Protein AF-A0A9C9W3I4-F1 (afdb_monomer)

Nearest PDB structures (foldseek):
  3bd1-assembly1_A-1  TM=9.754E-01  e=1.491E-04  Xylella fastidiosa subsp. sandyi Ann-1
  5w8y-assembly1_A  TM=6.940E-01  e=3.925E-03  Xylella fastidiosa subsp. sandyi Ann-1
  6on0-assembly1_B  TM=7.992E-01  e=1.569E-02  Ravinvirus N15
  2cro-assembly1_A  TM=7.481E-01  e=4.616E-01  Phage 434
  5d4z-assembly8_U  TM=6.160E-01  e=8.493E-01  Salmonella phage SPC32H

Foldseek 3Di:
DQLLVVLCVLLVHLCSLCVQQVHDSVVSVVCVVVSADDPVSLVSSCVVSVNPRDSCSRCVPVDPPPPDDPDPVPPPPDDPDD

Secondary structure (DSSP, 8-state):
--HHHHHHHHHS-HHHHHHHHT--HHHHHHHHHHT---HHHHHHHHHHTTTSS-HHHH-TTT--SS-S---TTSTTSS----

Mean predicted aligned error: 9.0 Å

Radius of gyration: 16.33 Å; Cα contacts (8 Å, |Δi|>4): 63; chains: 1; bounding box: 22×20×49 Å

Structure (mmCIF, N/CA/C/O backbone):
data_AF-A0A9C9W3I4-F1
#
_entry.id   AF-A0A9C9W3I4-F1
#
loop_
_atom_site.group_PDB
_atom_site.id
_atom_site.type_symbol
_atom_site.label_atom_id
_atom_site.label_alt_id
_atom_site.label_comp_id
_atom_site.label_asym_id
_atom_site.label_entity_id
_atom_site.label_seq_id
_atom_site.pdbx_PDB_ins_code
_atom_site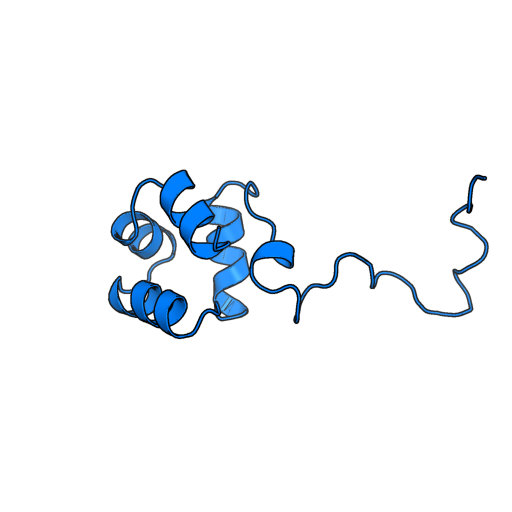.Cartn_x
_atom_site.Cartn_y
_atom_site.Cartn_z
_atom_site.occupancy
_atom_site.B_iso_or_equiv
_atom_site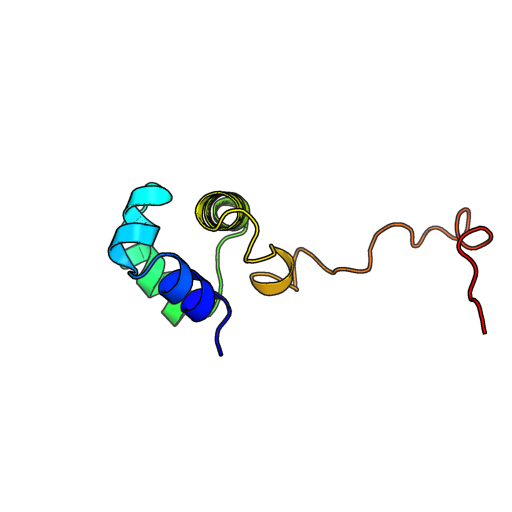.auth_seq_id
_atom_site.auth_comp_id
_atom_site.auth_asym_id
_atom_site.auth_atom_id
_atom_site.pdbx_PDB_model_num
ATOM 1 N N . MET A 1 1 ? 14.893 7.630 -3.181 1.00 57.09 1 MET A N 1
ATOM 2 C CA . MET A 1 1 ? 13.734 7.702 -2.267 1.00 57.09 1 MET A CA 1
ATOM 3 C C . MET A 1 1 ? 12.885 6.487 -2.575 1.00 57.09 1 MET A C 1
ATOM 5 O O . MET A 1 1 ? 12.567 6.297 -3.742 1.00 57.09 1 MET A O 1
ATOM 9 N N . GLU A 1 2 ? 12.629 5.621 -1.598 1.00 77.25 2 GLU A N 1
ATOM 10 C CA . GLU A 1 2 ? 11.894 4.376 -1.842 1.00 77.25 2 GLU A CA 1
ATOM 11 C C . GLU A 1 2 ? 10.464 4.684 -2.328 1.00 77.25 2 GLU A C 1
ATOM 13 O O . GLU A 1 2 ? 9.805 5.562 -1.756 1.00 77.25 2 GLU A O 1
ATOM 18 N N . PRO A 1 3 ? 9.932 3.965 -3.333 1.00 80.50 3 PRO A N 1
ATOM 19 C CA . PRO A 1 3 ? 8.589 4.219 -3.861 1.00 80.50 3 PRO A CA 1
ATOM 20 C C . PRO A 1 3 ? 7.515 4.062 -2.773 1.00 80.50 3 PRO A C 1
ATOM 22 O O . PRO A 1 3 ? 6.538 4.810 -2.740 1.00 80.50 3 PRO A O 1
ATOM 25 N N . LEU A 1 4 ? 7.737 3.159 -1.813 1.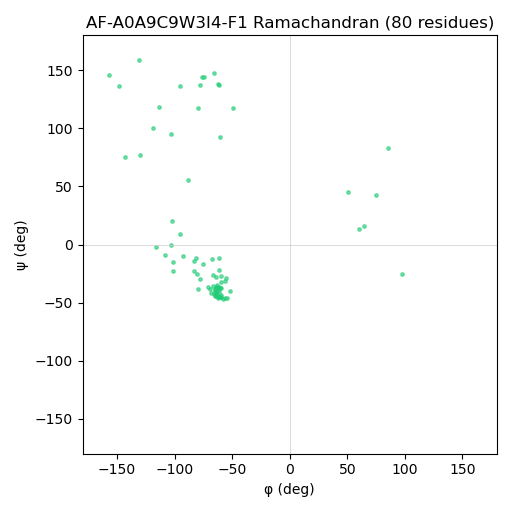00 82.19 4 LEU A N 1
ATOM 26 C CA . LEU A 1 4 ? 6.893 2.996 -0.629 1.00 82.19 4 LEU A CA 1
ATOM 27 C C . LEU A 1 4 ? 6.896 4.216 0.300 1.00 82.19 4 LEU A C 1
ATOM 29 O O . LEU A 1 4 ? 5.860 4.543 0.874 1.00 82.19 4 LEU A O 1
ATOM 33 N N . GLU A 1 5 ? 8.026 4.898 0.465 1.00 84.38 5 GLU A N 1
ATOM 34 C CA . GLU A 1 5 ? 8.086 6.102 1.299 1.00 84.38 5 GLU A CA 1
ATOM 35 C C . GLU A 1 5 ? 7.361 7.269 0.640 1.00 84.38 5 GLU A C 1
ATOM 37 O O . GLU A 1 5 ? 6.648 8.000 1.322 1.00 84.38 5 GLU A O 1
ATOM 42 N N . ASN A 1 6 ? 7.447 7.384 -0.688 1.00 86.50 6 ASN A N 1
ATOM 43 C CA . ASN A 1 6 ? 6.672 8.368 -1.438 1.00 86.50 6 ASN A CA 1
ATOM 44 C C . ASN A 1 6 ? 5.159 8.149 -1.253 1.00 86.50 6 ASN A C 1
ATOM 46 O O . ASN A 1 6 ? 4.425 9.082 -0.935 1.00 86.50 6 ASN A O 1
ATOM 50 N N . VAL A 1 7 ? 4.696 6.897 -1.351 1.00 86.25 7 VAL A N 1
ATOM 51 C CA . VAL A 1 7 ? 3.298 6.528 -1.060 1.00 86.25 7 VAL A CA 1
ATOM 52 C C . VAL A 1 7 ? 2.895 6.951 0.356 1.00 86.25 7 VAL A C 1
ATOM 54 O O . VAL A 1 7 ? 1.824 7.525 0.557 1.00 86.25 7 VAL A O 1
ATOM 57 N N . VAL A 1 8 ? 3.745 6.675 1.347 1.00 87.06 8 VAL A N 1
ATOM 58 C CA . VAL A 1 8 ? 3.477 7.019 2.749 1.00 87.06 8 VAL A CA 1
ATOM 59 C C . VAL A 1 8 ? 3.392 8.530 2.942 1.00 87.06 8 VAL A C 1
ATOM 61 O O . VAL A 1 8 ? 2.471 8.982 3.617 1.00 87.06 8 VAL A O 1
ATOM 64 N N . SER A 1 9 ? 4.287 9.306 2.331 1.00 87.06 9 SER A N 1
ATOM 65 C CA . SER A 1 9 ? 4.264 10.770 2.384 1.00 87.06 9 SER A CA 1
ATOM 66 C C . SER A 1 9 ? 3.029 11.358 1.704 1.00 87.06 9 SER A C 1
ATOM 68 O O . SER A 1 9 ? 2.429 12.287 2.235 1.00 87.06 9 SER A O 1
ATOM 70 N N . LEU A 1 10 ? 2.594 10.787 0.576 1.00 87.38 10 LEU A N 1
ATOM 71 C CA . LEU A 1 10 ? 1.390 11.229 -0.137 1.00 87.38 10 LEU A CA 1
ATOM 72 C C . LEU A 1 10 ? 0.109 11.022 0.677 1.00 87.38 10 LEU A C 1
ATOM 74 O O . LEU A 1 10 ? -0.787 11.862 0.636 1.00 87.38 10 LEU A O 1
ATOM 78 N N . ILE A 1 11 ? 0.012 9.912 1.411 1.00 86.31 11 ILE A N 1
ATOM 79 C CA . ILE A 1 11 ? -1.134 9.635 2.293 1.00 86.31 11 ILE A CA 1
ATOM 80 C C . ILE A 1 11 ? -0.975 10.326 3.660 1.00 86.31 11 ILE A C 1
ATOM 82 O O . ILE A 1 11 ? -1.957 10.574 4.365 1.00 86.31 11 ILE A O 1
ATOM 86 N N . GLY A 1 12 ? 0.264 10.636 4.036 1.00 86.38 12 GLY A N 1
ATOM 87 C CA . GLY A 1 12 ? 0.678 11.292 5.272 1.00 86.38 12 GLY A CA 1
ATOM 88 C C . GLY A 1 12 ? 1.143 10.329 6.367 1.00 86.38 12 GLY A C 1
ATOM 89 O O . GLY A 1 12 ? 1.918 10.718 7.235 1.00 86.38 12 GLY A O 1
ATOM 90 N N . SER A 1 13 ? 0.695 9.068 6.382 1.00 87.06 13 SER A N 1
ATOM 91 C CA . SER A 1 13 ? 1.075 8.110 7.434 1.00 87.06 13 SER A CA 1
ATOM 92 C C . SER A 1 13 ? 0.942 6.650 7.009 1.00 87.06 13 SER A C 1
ATOM 94 O O . SER A 1 13 ? -0.007 6.270 6.323 1.00 87.06 13 SER A O 1
ATOM 96 N N . GLN A 1 14 ? 1.839 5.799 7.523 1.00 86.06 14 GLN A N 1
ATOM 97 C CA . GLN A 1 14 ? 1.820 4.344 7.294 1.00 86.06 14 GLN A CA 1
ATOM 98 C C . GLN A 1 14 ? 0.544 3.691 7.838 1.00 86.06 14 GLN A C 1
ATOM 100 O O . GLN A 1 14 ? -0.026 2.814 7.195 1.00 86.06 14 GLN A O 1
ATOM 105 N N . ALA A 1 15 ? 0.062 4.144 9.000 1.00 88.00 15 ALA A N 1
ATOM 106 C CA . ALA A 1 15 ? -1.175 3.644 9.593 1.00 88.00 15 ALA A CA 1
ATOM 107 C C . ALA A 1 15 ? -2.397 3.980 8.726 1.00 88.00 15 ALA A C 1
ATOM 109 O O . ALA A 1 15 ? -3.250 3.127 8.509 1.00 88.00 15 ALA A O 1
ATOM 110 N N . LYS A 1 16 ? -2.454 5.195 8.168 1.00 89.19 16 LYS A N 1
ATOM 111 C CA . LYS A 1 16 ? -3.556 5.628 7.301 1.00 89.19 16 LYS A CA 1
ATOM 112 C C . LYS A 1 16 ? -3.550 4.876 5.970 1.00 89.19 16 LYS A C 1
ATOM 114 O O . LYS A 1 16 ? -4.595 4.397 5.550 1.00 89.19 16 LYS A O 1
ATOM 119 N N . LEU A 1 17 ? -2.372 4.677 5.373 1.00 88.81 17 LEU A N 1
ATOM 120 C CA . LEU A 1 17 ? -2.190 3.784 4.223 1.00 88.81 17 LEU A CA 1
ATOM 121 C C . LEU A 1 17 ? -2.711 2.373 4.536 1.00 88.81 17 LEU A C 1
ATOM 123 O O . LEU A 1 17 ? -3.452 1.797 3.743 1.00 88.81 17 LEU A O 1
ATOM 127 N N . ALA A 1 18 ? -2.362 1.836 5.707 1.00 90.38 18 ALA A N 1
ATOM 128 C CA . ALA A 1 18 ? -2.794 0.511 6.124 1.00 90.38 18 ALA A CA 1
ATOM 129 C C . ALA A 1 18 ? -4.327 0.413 6.245 1.00 90.38 18 ALA A C 1
ATOM 131 O O . ALA A 1 18 ? -4.925 -0.520 5.716 1.00 90.38 18 ALA A O 1
ATOM 132 N N . GLN A 1 19 ? -4.966 1.414 6.860 1.00 89.75 19 GLN A N 1
ATOM 133 C CA . GLN A 1 19 ? -6.425 1.497 6.987 1.00 89.75 19 GLN A CA 1
ATOM 134 C C . GLN A 1 19 ? -7.127 1.585 5.626 1.00 89.75 19 GLN A C 1
ATOM 136 O O . GLN A 1 19 ? -8.066 0.836 5.382 1.00 89.75 19 GLN A O 1
ATOM 141 N N . VAL A 1 20 ? -6.644 2.440 4.718 1.00 89.12 20 VAL A N 1
ATOM 142 C CA . VAL A 1 20 ? -7.249 2.629 3.385 1.00 89.12 20 VAL A CA 1
ATOM 143 C C . VAL A 1 20 ? -7.179 1.353 2.542 1.00 89.12 20 VAL A C 1
ATOM 145 O O . VAL A 1 20 ? -8.109 1.046 1.803 1.00 89.12 20 VAL A O 1
ATOM 148 N N . ILE A 1 21 ? -6.094 0.588 2.660 1.00 88.31 21 ILE A N 1
ATOM 149 C CA . ILE A 1 21 ? -5.908 -0.666 1.913 1.00 88.31 21 ILE A CA 1
ATOM 150 C C . ILE A 1 21 ? -6.606 -1.846 2.619 1.00 88.31 21 ILE A C 1
ATOM 152 O O . ILE A 1 21 ? -6.776 -2.906 2.020 1.00 88.31 21 ILE A O 1
ATOM 156 N N . GLY A 1 22 ? -7.015 -1.689 3.882 1.00 88.62 22 GLY A N 1
ATOM 157 C CA . GLY A 1 22 ? -7.610 -2.765 4.679 1.00 88.62 22 GLY A CA 1
ATOM 158 C C . GLY A 1 22 ? -6.572 -3.785 5.155 1.00 88.62 22 GLY A C 1
ATOM 159 O O . GLY A 1 22 ? -6.767 -4.994 5.048 1.00 88.62 22 GLY A O 1
ATOM 160 N N . VAL A 1 23 ? -5.415 -3.310 5.616 1.00 89.56 23 VAL A N 1
ATOM 161 C CA . VAL A 1 23 ? -4.261 -4.145 5.978 1.00 89.56 23 VAL A CA 1
ATOM 162 C C . VAL A 1 23 ? -3.734 -3.763 7.348 1.00 89.56 23 VAL A C 1
ATOM 164 O O . VAL A 1 23 ? -3.949 -2.655 7.834 1.00 89.56 23 VAL A O 1
ATOM 167 N N . THR A 1 24 ? -3.002 -4.673 7.986 1.00 90.25 24 THR A N 1
ATOM 168 C CA . THR A 1 24 ? -2.363 -4.359 9.263 1.00 90.25 24 THR A CA 1
ATOM 169 C C . THR A 1 24 ? -1.144 -3.451 9.046 1.00 90.25 24 THR A C 1
ATOM 171 O O . THR A 1 24 ? -0.402 -3.637 8.076 1.00 90.25 24 THR A O 1
ATOM 174 N N . PRO A 1 25 ? -0.862 -2.499 9.955 1.00 87.38 25 PRO A N 1
ATOM 175 C CA . PRO A 1 25 ? 0.355 -1.682 9.894 1.00 87.38 25 PRO A CA 1
ATOM 176 C C . PRO A 1 25 ? 1.643 -2.522 9.884 1.00 87.38 25 PRO A C 1
ATOM 178 O O . PRO A 1 25 ? 2.616 -2.165 9.220 1.00 87.38 25 PRO A O 1
ATOM 181 N N . MET A 1 26 ? 1.631 -3.688 10.546 1.00 89.25 26 MET A N 1
ATOM 182 C CA . MET A 1 26 ? 2.729 -4.662 10.488 1.00 89.25 26 MET A CA 1
ATOM 183 C C . MET A 1 26 ? 2.999 -5.162 9.066 1.00 89.25 26 MET A C 1
ATOM 185 O O . MET A 1 26 ? 4.159 -5.343 8.708 1.00 89.25 26 MET A O 1
ATOM 189 N N . ALA A 1 27 ? 1.966 -5.358 8.238 1.00 89.50 27 ALA A N 1
ATOM 190 C CA . ALA A 1 27 ? 2.156 -5.760 6.847 1.00 89.50 27 ALA A CA 1
ATOM 191 C C . ALA A 1 27 ? 2.899 -4.675 6.053 1.00 89.50 27 ALA A C 1
ATOM 193 O O . ALA A 1 27 ? 3.825 -4.993 5.313 1.00 89.50 27 ALA A O 1
ATOM 194 N N . VAL A 1 28 ? 2.555 -3.400 6.265 1.00 87.50 28 VAL A N 1
ATOM 195 C CA . VAL A 1 28 ? 3.234 -2.261 5.624 1.00 87.50 28 VAL A CA 1
ATOM 196 C C . VAL A 1 28 ? 4.705 -2.191 6.044 1.00 87.50 28 VAL A C 1
ATOM 198 O O . VAL A 1 28 ? 5.587 -2.057 5.196 1.00 87.50 28 VAL A O 1
ATOM 201 N N . SER A 1 29 ? 4.989 -2.367 7.338 1.00 88.44 29 SER A N 1
ATOM 202 C CA . SER A 1 29 ? 6.364 -2.436 7.848 1.00 88.44 29 SER A CA 1
ATOM 203 C C . SER A 1 29 ? 7.141 -3.620 7.256 1.00 88.44 29 SER A C 1
ATOM 205 O O . SER A 1 29 ? 8.291 -3.472 6.841 1.00 88.44 29 SER A O 1
ATOM 207 N N . ALA A 1 30 ? 6.499 -4.786 7.129 1.00 90.19 30 ALA A N 1
ATOM 208 C CA . ALA A 1 30 ? 7.103 -5.958 6.507 1.00 90.19 30 ALA A CA 1
ATOM 209 C C . ALA A 1 30 ? 7.449 -5.722 5.029 1.00 90.19 30 ALA A C 1
ATOM 211 O O . ALA A 1 30 ? 8.497 -6.184 4.582 1.00 90.19 30 ALA A O 1
ATOM 212 N N . TRP A 1 31 ? 6.621 -4.986 4.279 1.00 89.69 31 TRP A N 1
ATOM 213 C CA . TRP A 1 31 ? 6.929 -4.600 2.895 1.00 89.69 31 TRP A CA 1
ATOM 214 C C . TRP A 1 31 ? 8.123 -3.665 2.822 1.00 89.69 31 TRP A C 1
ATOM 216 O O . TRP A 1 31 ? 9.003 -3.893 1.999 1.00 89.69 31 TRP A O 1
ATOM 226 N N . LYS A 1 32 ? 8.198 -2.679 3.726 1.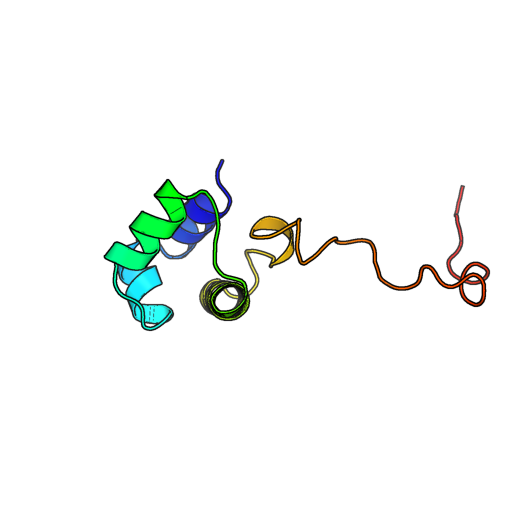00 85.50 32 LYS A N 1
ATOM 227 C CA . LYS A 1 32 ? 9.352 -1.779 3.825 1.00 85.50 32 LYS A CA 1
ATOM 228 C C . LYS A 1 32 ? 10.635 -2.560 4.121 1.00 85.50 32 LYS A C 1
ATOM 230 O O . LYS A 1 32 ? 11.646 -2.336 3.473 1.00 85.50 32 LYS A O 1
ATOM 235 N N . ARG A 1 33 ? 10.582 -3.535 5.036 1.00 86.69 33 ARG A N 1
ATOM 236 C CA . ARG A 1 33 ? 11.732 -4.395 5.366 1.00 86.69 33 ARG A CA 1
ATOM 237 C C . ARG A 1 33 ? 12.141 -5.317 4.215 1.00 86.69 33 ARG A C 1
ATOM 239 O O . ARG A 1 33 ? 13.318 -5.609 4.062 1.00 86.69 33 ARG A O 1
ATOM 246 N N . ARG A 1 34 ? 11.173 -5.821 3.445 1.00 85.12 34 ARG A N 1
ATOM 247 C CA . ARG A 1 34 ? 11.422 -6.677 2.274 1.00 85.12 34 ARG A CA 1
ATOM 248 C C . ARG A 1 34 ? 11.780 -5.880 1.014 1.00 85.12 34 ARG A C 1
ATOM 250 O O . ARG A 1 34 ? 12.166 -6.499 0.032 1.00 85.12 34 ARG A O 1
ATOM 257 N N . GLY A 1 35 ? 11.604 -4.556 1.022 1.00 83.19 35 GLY A N 1
ATOM 258 C CA . GLY A 1 35 ? 11.785 -3.688 -0.146 1.00 83.19 35 GLY A CA 1
ATOM 259 C C . GLY A 1 35 ? 10.794 -3.962 -1.282 1.00 83.19 35 GLY A C 1
ATOM 260 O O . GLY A 1 35 ? 11.039 -3.582 -2.420 1.00 83.19 35 GLY A O 1
ATOM 261 N N . GLN A 1 36 ? 9.692 -4.677 -1.019 1.00 83.19 36 GLN A N 1
ATOM 262 C CA . GLN A 1 36 ? 8.793 -5.120 -2.082 1.00 83.19 36 GLN A CA 1
ATOM 263 C C . GLN A 1 36 ? 7.336 -5.202 -1.631 1.00 83.19 36 GLN A C 1
ATOM 265 O O . GLN A 1 36 ? 7.010 -5.740 -0.568 1.00 83.19 36 GLN A O 1
ATOM 270 N N . VAL A 1 37 ? 6.446 -4.716 -2.500 1.00 85.62 37 VAL A N 1
ATOM 271 C CA . VAL A 1 37 ? 4.994 -4.806 -2.336 1.00 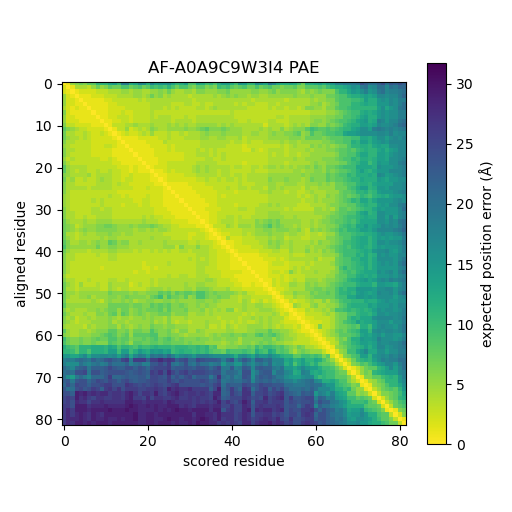85.62 37 VAL A CA 1
ATOM 272 C C . VAL A 1 37 ? 4.444 -6.028 -3.088 1.00 85.62 37 VAL A C 1
ATOM 274 O O . VAL A 1 37 ? 4.826 -6.266 -4.240 1.00 85.62 37 VAL A O 1
ATOM 277 N N . PRO A 1 38 ? 3.522 -6.802 -2.483 1.00 86.31 38 PRO A N 1
ATOM 278 C CA . PRO A 1 38 ? 2.812 -7.873 -3.177 1.00 86.31 38 PRO A CA 1
ATOM 279 C C . PRO A 1 38 ? 1.974 -7.340 -4.344 1.00 86.31 38 PRO A C 1
ATOM 281 O O . PRO A 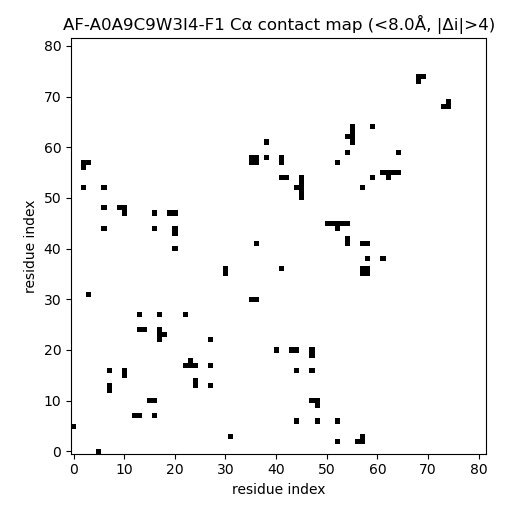1 38 ? 1.238 -6.368 -4.174 1.00 86.31 38 PRO A O 1
ATOM 284 N N . ALA A 1 39 ? 2.000 -8.024 -5.492 1.00 84.44 39 ALA A N 1
ATOM 285 C CA . ALA A 1 39 ? 1.261 -7.635 -6.700 1.00 84.44 39 ALA A CA 1
ATOM 286 C C . ALA A 1 39 ? -0.235 -7.372 -6.439 1.00 84.44 39 ALA A C 1
ATOM 288 O O . ALA A 1 39 ? -0.789 -6.384 -6.915 1.00 84.44 39 ALA A O 1
ATOM 289 N N . SER A 1 40 ? -0.864 -8.195 -5.595 1.00 86.12 40 SER A N 1
ATOM 290 C CA . SER A 1 40 ? -2.279 -8.076 -5.220 1.00 86.12 40 SER A CA 1
ATOM 291 C C . SER A 1 40 ? -2.625 -6.759 -4.512 1.00 86.12 40 SER A C 1
ATOM 293 O O . SER A 1 40 ? -3.783 -6.359 -4.494 1.00 86.12 40 SER A O 1
ATOM 295 N N . ARG A 1 41 ? -1.639 -6.083 -3.905 1.00 87.31 41 ARG A N 1
ATOM 296 C CA . ARG A 1 41 ? -1.820 -4.835 -3.141 1.00 87.31 41 ARG A CA 1
ATOM 297 C C . ARG A 1 41 ? -1.412 -3.593 -3.939 1.00 87.31 41 ARG A C 1
ATOM 299 O O . ARG A 1 41 ? -1.801 -2.494 -3.557 1.00 87.31 41 ARG A O 1
ATOM 306 N N . VAL A 1 42 ? -0.682 -3.752 -5.047 1.00 87.62 42 VAL A N 1
ATOM 307 C CA . VAL A 1 42 ? -0.212 -2.633 -5.883 1.00 87.62 42 VAL A CA 1
ATOM 308 C C . VAL A 1 42 ? -1.390 -1.817 -6.421 1.00 87.62 42 VAL A C 1
ATOM 310 O O . VAL A 1 42 ? -1.404 -0.601 -6.268 1.00 87.62 42 VAL A O 1
ATOM 313 N N . PHE A 1 43 ? -2.433 -2.481 -6.926 1.00 86.31 43 PHE A N 1
ATOM 314 C CA . PHE A 1 43 ? -3.653 -1.809 -7.392 1.00 86.31 43 PHE A CA 1
ATOM 315 C C . PHE A 1 43 ? -4.384 -1.038 -6.288 1.00 86.31 43 PHE A C 1
ATOM 317 O O . PHE A 1 43 ? -4.954 0.023 -6.537 1.00 86.31 43 PHE A O 1
ATOM 324 N N . ALA A 1 44 ? -4.386 -1.565 -5.062 1.00 88.25 44 ALA A N 1
ATOM 325 C CA . ALA A 1 44 ? -5.019 -0.893 -3.935 1.00 88.25 44 ALA A CA 1
ATOM 326 C C . ALA A 1 44 ? -4.243 0.371 -3.532 1.00 88.25 44 ALA A C 1
ATOM 328 O O . ALA A 1 44 ? -4.860 1.393 -3.250 1.00 88.25 44 ALA A O 1
ATOM 329 N N . ILE A 1 45 ? -2.905 0.333 -3.574 1.00 88.00 45 ILE A N 1
ATOM 330 C CA . ILE A 1 45 ? -2.050 1.509 -3.350 1.00 88.00 45 ILE A CA 1
ATOM 331 C C . ILE A 1 45 ? -2.248 2.553 -4.455 1.00 88.00 45 ILE A C 1
ATOM 333 O O . ILE A 1 45 ? -2.383 3.741 -4.168 1.00 88.00 45 ILE A O 1
ATOM 337 N N . GLU A 1 46 ? -2.290 2.120 -5.713 1.00 89.19 46 GLU A N 1
ATOM 338 C CA . GLU A 1 46 ? -2.510 2.990 -6.874 1.00 89.19 46 GLU A CA 1
ATOM 339 C C . GLU A 1 46 ? -3.846 3.743 -6.747 1.00 89.19 46 GLU A C 1
ATOM 341 O O . GLU A 1 46 ? -3.883 4.968 -6.853 1.00 89.19 46 GLU A O 1
ATOM 346 N N . LYS A 1 47 ? -4.929 3.040 -6.387 1.00 87.12 47 LYS A N 1
ATOM 347 C CA . LYS A 1 47 ? -6.230 3.665 -6.097 1.00 87.12 47 LYS A CA 1
ATOM 348 C C . LYS A 1 47 ? -6.186 4.585 -4.875 1.00 87.12 47 LYS A C 1
ATOM 350 O O . LYS A 1 47 ? -6.709 5.690 -4.935 1.00 87.12 47 LYS A O 1
ATOM 355 N N . ALA A 1 48 ? -5.541 4.162 -3.787 1.00 86.88 48 ALA A N 1
ATOM 356 C CA . ALA A 1 48 ? -5.430 4.948 -2.554 1.00 86.88 48 ALA A CA 1
ATOM 357 C C . ALA A 1 48 ? -4.640 6.255 -2.737 1.00 86.88 48 ALA A C 1
ATOM 359 O O . ALA A 1 48 ? -4.869 7.225 -2.019 1.00 86.88 48 ALA A O 1
ATOM 360 N N . THR A 1 49 ? -3.707 6.282 -3.690 1.00 86.56 49 THR A N 1
ATOM 361 C CA . THR A 1 49 ? -2.875 7.450 -4.012 1.00 86.56 49 THR A CA 1
ATOM 362 C C . THR A 1 49 ? -3.433 8.288 -5.164 1.00 86.56 49 THR A C 1
ATOM 364 O O . THR A 1 49 ? -2.748 9.196 -5.633 1.00 86.56 49 THR A O 1
ATOM 367 N N . ASN A 1 50 ? -4.662 8.018 -5.624 1.00 83.38 50 ASN A N 1
ATOM 368 C CA . ASN A 1 50 ? -5.270 8.656 -6.797 1.00 83.38 50 ASN A CA 1
ATOM 369 C C . ASN A 1 50 ? -4.355 8.607 -8.034 1.00 83.38 50 ASN A C 1
ATOM 371 O O . ASN A 1 50 ? -4.170 9.617 -8.708 1.00 83.38 50 ASN A O 1
ATOM 375 N N . PHE A 1 51 ? -3.743 7.448 -8.302 1.00 80.50 51 PHE A N 1
ATOM 376 C CA . PHE A 1 51 ? -2.834 7.219 -9.433 1.00 80.50 51 PHE A CA 1
ATOM 377 C C . PHE A 1 51 ? -1.580 8.111 -9.452 1.00 80.50 51 PHE A C 1
ATOM 379 O O . PHE A 1 51 ? -0.858 8.140 -10.446 1.00 80.50 51 PHE A O 1
ATOM 386 N N . LYS A 1 52 ? -1.260 8.802 -8.347 1.00 82.81 52 LYS A N 1
ATOM 387 C CA . LYS A 1 52 ? -0.011 9.575 -8.225 1.00 82.81 52 LYS A CA 1
ATOM 388 C C . LYS A 1 52 ? 1.232 8.689 -8.210 1.00 82.81 52 LYS A C 1
ATOM 390 O O . LYS A 1 52 ? 2.307 9.149 -8.580 1.00 82.81 52 LYS A O 1
ATOM 395 N N . VAL A 1 53 ? 1.093 7.436 -7.775 1.00 83.50 53 VAL A N 1
ATOM 396 C CA . VAL A 1 53 ? 2.158 6.431 -7.828 1.00 83.50 53 VAL A CA 1
ATOM 397 C C . VAL A 1 53 ? 1.749 5.341 -8.802 1.00 83.50 53 VAL A C 1
ATOM 399 O O . VAL A 1 53 ? 0.748 4.653 -8.602 1.00 83.50 53 VAL A O 1
ATOM 402 N N . SER A 1 54 ? 2.543 5.185 -9.858 1.00 83.38 54 SER A N 1
ATOM 403 C CA . SER A 1 54 ? 2.342 4.140 -10.854 1.00 83.38 54 SER A CA 1
ATOM 404 C C . SER A 1 54 ? 2.791 2.781 -10.324 1.00 83.38 54 SER A C 1
ATOM 406 O O . SER A 1 54 ? 3.816 2.659 -9.653 1.00 83.38 54 SER A O 1
ATOM 408 N N . ARG A 1 55 ? 2.069 1.722 -10.701 1.00 83.38 55 ARG A N 1
ATOM 409 C CA . ARG A 1 55 ? 2.455 0.327 -10.418 1.00 83.38 55 ARG A CA 1
ATOM 410 C C . ARG A 1 55 ? 3.858 -0.033 -10.922 1.00 83.38 55 ARG A C 1
ATOM 412 O O . ARG A 1 55 ? 4.532 -0.850 -10.302 1.00 83.38 55 ARG A O 1
ATOM 419 N N . HIS A 1 56 ? 4.289 0.631 -11.994 1.00 82.56 56 HIS A N 1
ATOM 420 C CA . HIS A 1 56 ? 5.623 0.529 -12.582 1.00 82.56 56 HIS A CA 1
ATOM 421 C C . HIS A 1 56 ? 6.729 0.951 -11.605 1.00 82.56 56 HIS A C 1
ATOM 423 O O . HIS A 1 56 ? 7.773 0.317 -11.558 1.00 82.56 56 HIS A O 1
ATOM 429 N N . ASP A 1 57 ? 6.486 1.976 -10.783 1.00 82.31 57 ASP A N 1
ATOM 430 C CA . ASP A 1 57 ? 7.445 2.451 -9.781 1.00 82.31 57 ASP A CA 1
ATOM 431 C C . ASP A 1 57 ? 7.480 1.544 -8.540 1.00 82.31 57 ASP A C 1
ATOM 433 O O . ASP A 1 57 ? 8.513 1.407 -7.893 1.00 82.31 57 ASP A O 1
ATOM 437 N N . LEU A 1 58 ? 6.363 0.887 -8.204 1.00 82.38 58 LEU A N 1
ATOM 438 C CA . LEU A 1 58 ? 6.287 -0.041 -7.066 1.00 82.38 58 LEU A CA 1
ATOM 439 C C . LEU A 1 58 ? 6.873 -1.422 -7.382 1.00 82.38 58 LEU A C 1
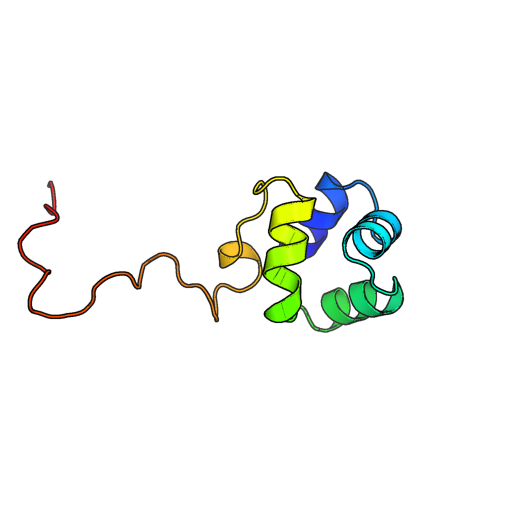ATOM 441 O O . LEU A 1 58 ? 7.465 -2.065 -6.514 1.00 82.38 58 LEU A O 1
ATOM 445 N N . ARG A 1 59 ? 6.638 -1.912 -8.600 1.00 81.75 59 ARG A N 1
ATOM 446 C CA . ARG A 1 59 ? 7.058 -3.232 -9.080 1.00 81.75 59 ARG A CA 1
ATOM 447 C C . ARG A 1 59 ? 7.470 -3.134 -10.555 1.00 81.75 59 ARG A C 1
ATOM 449 O O . ARG A 1 59 ? 6.734 -3.639 -11.405 1.00 81.75 59 ARG A O 1
ATOM 456 N N . PRO A 1 60 ? 8.650 -2.566 -10.860 1.00 77.75 60 PRO A N 1
ATOM 457 C CA . PRO A 1 60 ? 9.162 -2.538 -12.234 1.00 77.75 60 PRO A CA 1
ATOM 458 C C . PRO A 1 60 ? 9.352 -3.952 -12.811 1.00 77.75 60 PRO A C 1
ATOM 460 O O . PRO A 1 60 ? 9.205 -4.158 -14.006 1.00 77.75 60 PRO A O 1
ATOM 463 N N . ASP A 1 61 ? 9.580 -4.934 -11.937 1.00 81.38 61 ASP A N 1
ATOM 464 C CA . ASP A 1 61 ? 9.719 -6.366 -12.236 1.00 81.38 61 ASP A CA 1
ATOM 465 C C . ASP A 1 61 ? 8.454 -7.025 -12.827 1.00 81.38 61 ASP A C 1
ATOM 467 O O . ASP A 1 61 ? 8.551 -7.903 -13.674 1.00 81.38 61 ASP A O 1
ATOM 471 N N . LEU A 1 62 ? 7.257 -6.600 -12.399 1.00 77.31 62 LEU A N 1
ATOM 472 C CA . LEU A 1 62 ? 5.986 -7.151 -12.906 1.00 77.31 62 LEU A CA 1
ATOM 473 C C . LEU A 1 62 ? 5.308 -6.247 -13.931 1.00 77.31 62 LEU A C 1
ATOM 475 O O . LEU A 1 62 ? 4.461 -6.706 -14.692 1.00 77.31 62 LEU A O 1
ATOM 479 N N . TYR A 1 63 ? 5.631 -4.958 -13.902 1.00 76.69 63 TYR A N 1
ATOM 480 C CA . TYR A 1 63 ? 5.042 -3.954 -14.769 1.00 76.69 63 TYR A CA 1
ATOM 481 C C . TYR A 1 63 ? 6.162 -3.131 -15.407 1.00 76.69 63 TYR A C 1
ATOM 483 O O . TYR A 1 63 ? 6.403 -1.996 -14.987 1.00 76.69 63 TYR A O 1
ATOM 491 N N . PRO A 1 64 ? 6.851 -3.660 -16.426 1.00 74.88 64 PRO A N 1
ATOM 492 C CA . PRO A 1 64 ? 7.702 -2.836 -17.272 1.00 74.88 64 PRO A CA 1
ATOM 493 C C . PRO A 1 64 ? 6.842 -1.829 -18.059 1.00 74.88 64 PRO A C 1
ATOM 495 O O . PRO A 1 64 ? 5.673 -2.084 -18.360 1.00 74.88 64 PRO A O 1
ATOM 498 N N . ARG A 1 65 ? 7.379 -0.631 -18.332 1.00 68.38 65 ARG A N 1
ATOM 499 C CA . ARG A 1 65 ? 6.646 0.433 -19.053 1.00 68.38 65 ARG A CA 1
ATOM 500 C C . ARG A 1 65 ? 6.543 0.170 -20.563 1.00 68.38 65 ARG A C 1
ATOM 502 O O . ARG A 1 65 ? 5.706 0.785 -21.215 1.00 68.38 65 ARG A O 1
ATOM 509 N N . GLU A 1 66 ? 7.360 -0.731 -21.105 1.00 67.31 66 GLU A N 1
ATOM 510 C CA . GLU A 1 66 ? 7.601 -0.852 -22.552 1.00 67.31 66 GLU A CA 1
ATOM 511 C C . GLU A 1 66 ? 6.987 -2.096 -23.212 1.00 67.31 66 GLU A C 1
ATOM 513 O O . GLU A 1 66 ? 6.914 -2.167 -24.438 1.00 67.31 66 GLU A O 1
ATOM 518 N N . ASP A 1 67 ? 6.457 -3.053 -22.454 1.00 57.41 67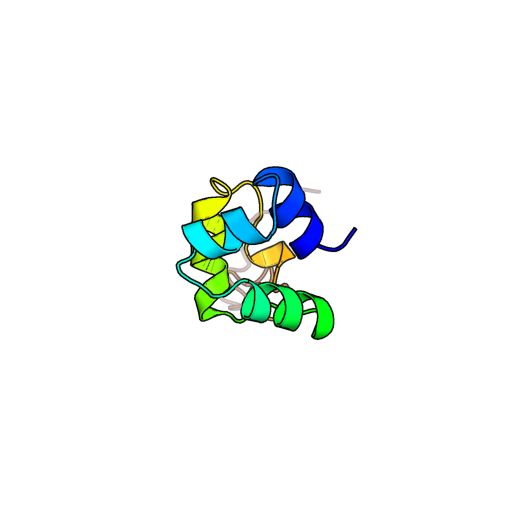 ASP A N 1
ATOM 519 C CA . ASP A 1 67 ? 6.023 -4.338 -23.017 1.00 57.41 67 ASP A CA 1
ATOM 520 C C . ASP A 1 67 ? 4.576 -4.320 -23.505 1.00 57.41 67 ASP A C 1
ATOM 522 O O . ASP A 1 67 ? 3.735 -5.132 -23.1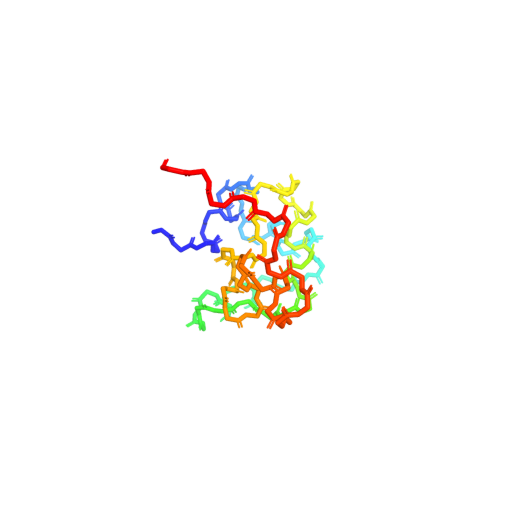22 1.00 57.41 67 ASP A O 1
ATOM 526 N N . TRP A 1 68 ? 4.279 -3.374 -24.391 1.00 55.44 68 TRP A N 1
ATOM 527 C CA . TRP A 1 68 ? 3.099 -3.451 -25.240 1.00 55.44 68 TRP A CA 1
ATOM 528 C C . TRP A 1 68 ? 3.573 -3.474 -26.692 1.00 55.44 68 TRP A C 1
ATOM 530 O O . TRP A 1 68 ? 3.881 -2.446 -27.301 1.00 55.44 68 TRP A O 1
ATOM 540 N N . CYS A 1 69 ? 3.584 -4.701 -27.218 1.00 49.59 69 CYS A N 1
ATOM 541 C CA . CYS A 1 69 ? 3.860 -5.121 -28.590 1.00 49.59 69 CYS A CA 1
ATOM 542 C C . CYS A 1 69 ? 5.338 -5.332 -28.977 1.00 49.59 69 CYS A C 1
ATOM 544 O O . CYS A 1 69 ? 5.963 -4.502 -29.629 1.00 49.59 69 CYS A O 1
ATOM 546 N N . GLN A 1 70 ? 5.856 -6.523 -28.653 1.00 52.75 70 GLN A N 1
ATOM 547 C CA . GLN A 1 70 ? 7.092 -7.097 -29.214 1.00 52.75 70 GLN A CA 1
ATOM 548 C C . GLN A 1 70 ? 6.809 -8.168 -30.278 1.00 52.75 70 GLN A C 1
ATOM 550 O O . GLN A 1 70 ? 7.669 -8.995 -30.579 1.00 52.75 70 GLN A O 1
ATOM 555 N N . CYS A 1 71 ? 5.614 -8.184 -30.878 1.00 52.19 71 CYS A N 1
ATOM 556 C CA . CYS A 1 71 ? 5.390 -9.065 -32.015 1.00 52.19 71 CYS A CA 1
ATOM 557 C C . CYS A 1 71 ? 6.023 -8.438 -33.274 1.00 52.19 71 CYS A C 1
ATOM 559 O O . CYS A 1 71 ? 5.874 -7.237 -33.518 1.00 52.19 71 CYS A O 1
ATOM 561 N N . PRO A 1 72 ? 6.716 -9.222 -34.116 1.00 58.44 72 PRO A N 1
ATOM 562 C CA . PRO A 1 72 ? 7.265 -8.717 -35.374 1.00 58.44 72 PRO A CA 1
ATOM 563 C C . PRO A 1 72 ? 6.190 -8.198 -36.351 1.00 58.44 72 PRO A C 1
ATOM 565 O O . PRO A 1 72 ? 6.536 -7.521 -37.314 1.00 58.44 72 PRO A O 1
ATOM 568 N N . ALA A 1 73 ? 4.900 -8.456 -36.096 1.00 60.91 73 ALA A N 1
ATOM 569 C CA . ALA A 1 73 ? 3.790 -8.013 -36.939 1.00 60.91 73 ALA A CA 1
ATOM 570 C C . ALA A 1 73 ? 3.359 -6.543 -36.724 1.00 60.91 73 ALA A C 1
ATOM 572 O O . ALA A 1 73 ? 2.844 -5.944 -37.659 1.00 60.91 73 ALA A O 1
ATOM 573 N N . CYS A 1 74 ? 3.593 -5.929 -35.554 1.00 57.00 74 CYS A N 1
ATOM 574 C CA . CYS A 1 74 ? 3.145 -4.552 -35.248 1.00 57.00 74 CYS A CA 1
ATOM 575 C C . CYS A 1 74 ? 4.251 -3.478 -35.315 1.00 57.00 74 CYS A C 1
ATOM 577 O O . CYS A 1 74 ? 3.992 -2.300 -35.079 1.00 57.00 74 CYS A O 1
ATOM 579 N N . ARG A 1 75 ? 5.502 -3.859 -35.619 1.00 52.91 75 ARG A N 1
ATOM 580 C CA . ARG A 1 75 ? 6.693 -2.984 -35.534 1.00 52.91 75 ARG A CA 1
ATOM 581 C C . ARG A 1 75 ? 6.716 -1.830 -36.555 1.00 52.91 75 ARG A C 1
ATOM 583 O O . ARG A 1 75 ? 7.537 -0.936 -36.425 1.00 52.91 75 ARG A O 1
ATOM 590 N N . ARG A 1 76 ? 5.851 -1.826 -37.577 1.00 52.44 76 ARG A N 1
ATOM 591 C CA . ARG A 1 76 ? 5.960 -0.893 -38.717 1.00 52.44 76 ARG A CA 1
ATOM 592 C C . ARG A 1 76 ? 5.162 0.418 -38.577 1.00 52.44 76 ARG A C 1
ATOM 594 O O . ARG A 1 76 ? 5.366 1.307 -39.390 1.00 52.44 76 ARG A O 1
ATOM 601 N N . GLU A 1 77 ? 4.288 0.563 -37.577 1.00 51.31 77 GLU A N 1
ATOM 602 C CA . GLU A 1 77 ? 3.315 1.680 -37.534 1.00 51.31 77 GLU A CA 1
ATOM 603 C C . GLU A 1 77 ? 3.473 2.662 -36.359 1.00 51.31 77 GLU A C 1
ATOM 605 O O . GLU A 1 77 ? 2.771 3.669 -36.307 1.00 51.31 77 GLU A O 1
ATOM 610 N N . ARG A 1 78 ? 4.418 2.447 -35.435 1.00 52.16 78 ARG A N 1
ATOM 611 C CA . ARG A 1 78 ? 4.796 3.476 -34.449 1.00 52.16 78 ARG A CA 1
ATOM 612 C C . ARG A 1 78 ? 6.111 4.103 -34.880 1.00 52.16 78 ARG A C 1
ATOM 614 O O . ARG A 1 78 ? 7.163 3.534 -34.628 1.00 52.16 78 ARG A O 1
ATOM 621 N N . GLY A 1 79 ? 6.023 5.230 -35.581 1.00 49.69 79 GLY A N 1
ATOM 622 C CA . GLY A 1 79 ? 7.175 5.960 -36.092 1.00 49.69 79 GLY A CA 1
ATOM 623 C C . GLY A 1 79 ? 8.253 6.199 -35.034 1.00 49.69 79 GLY A C 1
ATOM 624 O O . GLY A 1 79 ? 8.038 6.931 -34.070 1.00 49.69 79 GLY A O 1
ATOM 625 N N . GLU A 1 80 ? 9.428 5.626 -35.278 1.00 48.62 80 GLU A N 1
ATOM 626 C CA . GLU A 1 80 ? 10.703 6.265 -34.968 1.00 48.62 80 GLU A CA 1
ATOM 627 C C . GLU A 1 80 ? 10.758 7.567 -35.778 1.00 48.62 80 GLU A C 1
ATOM 629 O O . GLU A 1 80 ? 11.098 7.585 -36.961 1.00 48.62 80 GLU A O 1
ATOM 634 N N . ALA A 1 81 ? 10.316 8.660 -35.159 1.00 42.03 81 ALA A N 1
ATOM 635 C CA . ALA A 1 81 ? 10.699 9.990 -35.591 1.00 42.03 81 ALA A CA 1
ATOM 636 C C . ALA A 1 81 ? 12.104 10.266 -35.037 1.00 42.03 81 ALA A C 1
ATOM 638 O O . ALA A 1 81 ? 12.294 10.215 -33.824 1.00 42.03 81 ALA A O 1
ATOM 639 N N . ALA A 1 82 ? 13.023 10.458 -35.988 1.00 38.22 82 ALA A N 1
ATOM 640 C CA . ALA A 1 82 ? 14.319 11.147 -35.970 1.00 38.22 82 ALA A CA 1
ATOM 641 C C . ALA A 1 82 ? 14.855 11.707 -34.641 1.00 38.22 82 ALA A C 1
ATOM 643 O O . ALA A 1 82 ? 14.142 12.504 -33.990 1.00 38.22 82 ALA A O 1
#

Sequence (82 aa):
MEPLENVVSLIGSQAKLAQVIGVTPMAVSAWKRRGQVPASRVFAIEKATNFKVSRHDLRPDLYPREDWCQCPACRRERGEAA

pLDDT: mean 78.17, std 14.13, range [38.22, 90.38]

Solvent-accessible surface area (backbone atoms only — not comparable to full-atom values): 5203 Å² total; per-residue (Å²): 131,59,56,69,55,54,54,26,59,74,68,66,32,62,60,57,51,17,58,77,62,72,48,55,52,66,58,57,51,50,25,65,75,66,74,48,70,59,74,90,49,42,62,47,50,21,60,74,49,73,60,75,51,53,56,41,70,62,36,49,90,84,33,61,96,73,86,76,79,87,52,88,86,66,68,85,78,68,78,85,74,130